Protein AF-A0A3D1ZXP9-F1 (afdb_monomer_lite)

Radius of gyration: 15.23 Å; chains: 1; bounding box: 40×34×36 Å

Foldseek 3Di:
DVVPAQEEAEEQAPAPQPCQCVDQDDDPNHRSNVVRVVVLVVQVPDPRYHYQYNKDFPDADPQRWTKIKGQDCLVVPPVRPDDDRIDIDTDHDNDD

Sequence (96 aa):
GRAGKRVILADEQNEFGGTLLASKQTINGQPASEWAEVVAAELAAMDNVLCLNRTTVFGYYDQNFLGALERRTDHDGMTAKSGTRQRIHRIRAHQV

Structure (mmCIF, N/CA/C/O backbone):
data_AF-A0A3D1ZXP9-F1
#
_entry.id   AF-A0A3D1ZXP9-F1
#
loop_
_atom_site.group_PDB
_atom_site.id
_atom_site.type_symbol
_atom_site.label_atom_id
_atom_site.label_alt_id
_atom_site.label_comp_id
_atom_site.label_asym_id
_atom_site.label_entity_id
_atom_site.label_seq_id
_atom_site.pdbx_PDB_ins_code
_atom_site.Cartn_x
_atom_site.Cartn_y
_atom_site.Cartn_z
_atom_site.occupancy
_atom_site.B_iso_or_equiv
_atom_site.auth_seq_id
_atom_site.auth_comp_id
_atom_site.auth_asym_id
_atom_site.auth_atom_id
_atom_site.pdbx_PDB_model_num
ATOM 1 N N . GLY A 1 1 ? -14.012 -1.710 -2.645 1.00 74.88 1 GLY A N 1
ATOM 2 C CA . GLY A 1 1 ? -14.475 -1.566 -1.249 1.00 74.88 1 GLY A CA 1
ATOM 3 C C . GLY A 1 1 ? -15.990 -1.625 -1.169 1.00 74.88 1 GLY A C 1
ATOM 4 O O . GLY A 1 1 ? -16.636 -1.599 -2.211 1.00 74.88 1 GLY A O 1
ATOM 5 N N . ARG A 1 2 ? -16.574 -1.657 0.036 1.00 91.06 2 ARG A N 1
ATOM 6 C CA . ARG A 1 2 ? -18.017 -1.912 0.280 1.00 91.06 2 ARG A CA 1
ATOM 7 C C . ARG A 1 2 ? -19.004 -1.094 -0.578 1.00 91.06 2 ARG A C 1
ATOM 9 O O . ARG A 1 2 ? -20.065 -1.593 -0.920 1.00 91.06 2 ARG A O 1
ATOM 16 N N . ALA A 1 3 ? -18.636 0.115 -1.009 1.00 94.00 3 ALA A N 1
ATOM 17 C CA . ALA A 1 3 ? -19.413 0.941 -1.945 1.00 94.00 3 ALA A CA 1
ATOM 18 C C . ALA A 1 3 ? -19.341 0.498 -3.433 1.00 94.00 3 ALA A C 1
ATOM 20 O O . ALA A 1 3 ? -19.665 1.274 -4.331 1.00 94.00 3 ALA A O 1
ATOM 21 N N . GLY A 1 4 ? -18.830 -0.700 -3.732 1.00 93.69 4 GLY A N 1
ATOM 22 C CA . GLY A 1 4 ? -18.712 -1.256 -5.088 1.00 93.69 4 GLY A CA 1
ATOM 23 C C . GLY A 1 4 ? -17.586 -0.674 -5.954 1.00 93.69 4 GLY A C 1
ATOM 24 O O . GLY A 1 4 ? -17.330 -1.172 -7.047 1.00 93.69 4 GLY A O 1
ATOM 25 N N . LYS A 1 5 ? -16.867 0.354 -5.489 1.00 96.31 5 LYS A N 1
ATOM 26 C CA . LYS A 1 5 ? -15.760 0.972 -6.239 1.00 96.31 5 LYS A CA 1
ATOM 27 C C . LYS A 1 5 ? -14.516 0.081 -6.258 1.00 96.31 5 LYS A C 1
ATOM 29 O O . LYS A 1 5 ? -14.214 -0.581 -5.262 1.00 96.31 5 LYS A O 1
ATOM 34 N N . ARG A 1 6 ? -13.762 0.144 -7.361 1.00 97.75 6 ARG A N 1
ATOM 35 C CA . ARG A 1 6 ? -12.405 -0.410 -7.454 1.00 97.75 6 ARG A CA 1
ATOM 36 C C . ARG A 1 6 ? -11.450 0.466 -6.645 1.00 97.75 6 ARG A C 1
ATOM 38 O O . ARG A 1 6 ? -11.349 1.658 -6.924 1.00 97.75 6 ARG A O 1
ATOM 45 N N . VAL A 1 7 ? -10.787 -0.118 -5.655 1.00 98.06 7 VAL A N 1
ATOM 46 C CA . VAL A 1 7 ? -9.939 0.585 -4.682 1.00 98.06 7 VAL A CA 1
ATOM 47 C C . VAL A 1 7 ? -8.536 -0.010 -4.707 1.00 98.06 7 VAL A C 1
ATOM 49 O O . VAL A 1 7 ? -8.382 -1.220 -4.846 1.00 98.06 7 VAL A O 1
ATOM 52 N N . ILE A 1 8 ? -7.524 0.841 -4.562 1.00 98.00 8 ILE A N 1
ATOM 53 C CA . ILE A 1 8 ? -6.154 0.427 -4.254 1.00 98.00 8 ILE A CA 1
ATOM 54 C C . ILE A 1 8 ? -5.838 0.989 -2.871 1.00 98.00 8 ILE A C 1
ATOM 56 O O . ILE A 1 8 ? -5.980 2.192 -2.666 1.00 98.00 8 ILE A O 1
ATOM 60 N N . LEU A 1 9 ? -5.436 0.128 -1.942 1.00 97.56 9 LEU A N 1
ATOM 61 C CA . LEU A 1 9 ? -4.894 0.525 -0.646 1.00 97.56 9 LEU A CA 1
ATOM 62 C C . LEU A 1 9 ? -3.384 0.304 -0.695 1.00 97.56 9 LEU A C 1
ATOM 64 O O . LEU A 1 9 ? -2.950 -0.832 -0.868 1.00 97.56 9 LEU A O 1
ATOM 68 N N . ALA A 1 10 ? -2.600 1.372 -0.574 1.00 97.88 10 ALA A N 1
ATOM 69 C CA . ALA A 1 10 ? -1.143 1.306 -0.591 1.00 97.88 10 ALA A CA 1
ATOM 70 C C . ALA A 1 10 ? -0.573 1.795 0.742 1.00 97.88 10 ALA A C 1
ATOM 72 O O . ALA A 1 10 ? -0.987 2.842 1.235 1.00 97.88 10 ALA A O 1
ATOM 73 N N . ASP A 1 11 ? 0.375 1.042 1.294 1.00 97.69 11 ASP A N 1
ATOM 74 C CA . ASP A 1 11 ? 1.071 1.361 2.541 1.00 97.69 11 ASP A CA 1
ATOM 75 C C . ASP A 1 11 ? 2.561 1.025 2.397 1.00 97.69 11 ASP A C 1
ATOM 77 O O . ASP A 1 11 ? 2.921 0.007 1.799 1.00 97.69 11 ASP A O 1
ATOM 81 N N . GLU A 1 12 ? 3.440 1.881 2.918 1.00 97.31 12 GLU A N 1
ATOM 82 C CA . GLU A 1 12 ? 4.888 1.692 2.822 1.00 97.31 12 GLU A CA 1
ATOM 83 C C . GLU A 1 12 ? 5.445 0.623 3.774 1.00 97.31 12 GLU A C 1
ATOM 85 O O . GLU A 1 12 ? 6.523 0.079 3.508 1.00 97.31 12 GLU A O 1
ATOM 90 N N . GLN A 1 13 ? 4.726 0.300 4.851 1.00 96.75 13 GLN A N 1
ATOM 91 C CA . GLN A 1 13 ? 5.133 -0.660 5.873 1.00 96.75 13 GLN A CA 1
ATOM 92 C C . GLN A 1 13 ? 4.956 -2.115 5.408 1.00 96.75 13 GLN A C 1
ATOM 94 O O . GLN A 1 13 ? 4.366 -2.413 4.369 1.00 96.75 13 GLN A O 1
ATOM 99 N N . ASN A 1 14 ? 5.517 -3.061 6.168 1.00 95.38 14 ASN A N 1
ATOM 100 C CA . ASN A 1 14 ? 5.380 -4.500 5.913 1.00 95.38 14 ASN A CA 1
ATOM 101 C C . ASN A 1 14 ? 3.947 -5.012 6.094 1.00 95.38 14 ASN A C 1
ATOM 103 O O . ASN A 1 14 ? 3.584 -6.005 5.465 1.00 95.38 14 ASN A O 1
ATOM 107 N N . GLU A 1 15 ? 3.156 -4.347 6.925 1.00 95.56 15 GLU A N 1
ATOM 108 C CA . GLU A 1 15 ? 1.776 -4.693 7.245 1.00 95.56 15 GLU A CA 1
ATOM 109 C C . GLU A 1 15 ? 0.930 -3.422 7.380 1.00 95.56 15 GLU A C 1
ATOM 111 O O . GLU A 1 15 ? 1.462 -2.332 7.582 1.00 95.56 15 GLU A O 1
ATOM 116 N N . PHE A 1 16 ? -0.387 -3.551 7.223 1.00 97.44 16 PHE A N 1
ATOM 117 C CA . PHE A 1 16 ? -1.302 -2.418 7.338 1.00 97.44 16 PHE A CA 1
ATOM 118 C C . PHE A 1 16 ? -1.583 -2.091 8.804 1.00 97.44 16 PHE A C 1
ATOM 120 O O . PHE A 1 16 ? -1.705 -2.984 9.636 1.00 97.44 16 PHE A O 1
ATOM 127 N N . GLY A 1 17 ? -1.771 -0.807 9.100 1.00 95.56 17 GLY A N 1
ATOM 128 C CA . GLY A 1 17 ? -2.184 -0.345 10.429 1.00 95.56 17 GLY A CA 1
ATOM 129 C C . GLY A 1 17 ? -1.435 0.894 10.905 1.00 95.56 17 GLY A C 1
ATOM 130 O O . GLY A 1 17 ? -1.929 1.603 11.783 1.00 95.56 17 GLY A O 1
ATOM 131 N N . GLY A 1 18 ? -0.278 1.201 10.313 1.00 95.94 18 GLY A N 1
ATOM 132 C CA . GLY A 1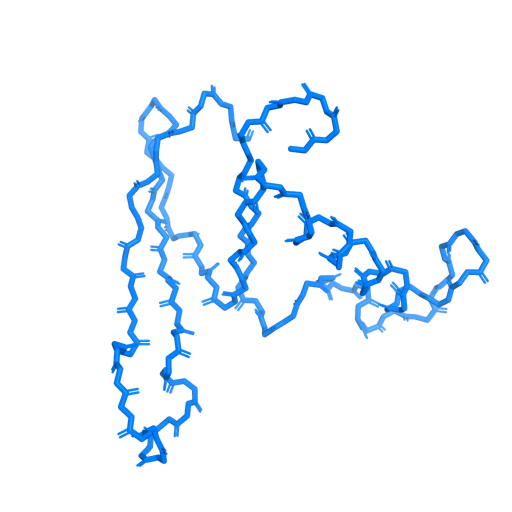 18 ? 0.488 2.402 10.628 1.00 95.94 18 GLY A CA 1
ATOM 133 C C . GLY A 1 18 ? 0.774 2.518 12.127 1.00 95.94 18 GLY A C 1
ATOM 134 O O . GLY A 1 18 ? 1.302 1.605 12.759 1.00 95.94 18 GLY A O 1
ATOM 135 N N . THR A 1 19 ? 0.393 3.641 12.736 1.00 95.69 19 THR A N 1
ATOM 136 C CA . THR A 1 19 ? 0.632 3.885 14.168 1.00 95.69 19 THR A CA 1
ATOM 137 C C . THR A 1 19 ? -0.182 2.981 15.098 1.00 95.69 19 THR A C 1
ATOM 139 O O . THR A 1 19 ? 0.204 2.816 16.256 1.00 95.69 19 THR A O 1
ATOM 142 N N . LEU A 1 20 ? -1.265 2.354 14.619 1.00 95.50 20 LEU A N 1
ATOM 143 C CA . LEU A 1 20 ? -2.076 1.433 15.424 1.00 95.50 20 LEU A CA 1
ATOM 144 C C . LEU A 1 20 ? -1.286 0.193 15.851 1.00 95.50 20 LEU A C 1
ATOM 146 O O . LEU A 1 20 ? -1.536 -0.332 16.933 1.00 95.50 20 LEU A O 1
ATOM 150 N N . LEU A 1 21 ? -0.291 -0.216 15.060 1.00 94.75 21 LEU A N 1
ATOM 151 C CA . LEU A 1 21 ? 0.583 -1.356 15.357 1.00 94.75 21 LEU A CA 1
ATOM 152 C C . LEU A 1 21 ? 1.443 -1.134 16.611 1.00 94.75 21 LEU A C 1
ATOM 154 O O . LEU A 1 21 ? 1.833 -2.088 17.276 1.00 94.75 21 LEU A O 1
ATOM 158 N N . ALA A 1 22 ? 1.714 0.126 16.960 1.00 95.25 22 ALA A N 1
ATOM 159 C CA . ALA A 1 22 ? 2.443 0.509 18.169 1.00 95.25 22 ALA A CA 1
ATOM 160 C C . ALA A 1 22 ? 1.520 1.036 19.286 1.00 95.25 22 ALA A C 1
ATOM 162 O O . ALA A 1 22 ? 1.995 1.437 20.352 1.00 95.25 22 ALA A O 1
ATOM 163 N N . SER A 1 23 ? 0.206 1.072 19.053 1.00 94.94 23 SER A N 1
ATOM 164 C CA . SER A 1 23 ? -0.764 1.625 19.994 1.00 94.94 23 SER A CA 1
ATOM 165 C C . SER A 1 23 ? -1.251 0.574 20.991 1.00 94.94 23 SER A C 1
ATOM 167 O O . SER A 1 23 ? -1.448 -0.590 20.659 1.00 94.94 23 SER A O 1
ATOM 169 N N . LYS A 1 24 ? -1.507 1.008 22.230 1.00 95.00 24 LYS A N 1
ATOM 170 C CA . LYS A 1 24 ? -2.178 0.203 23.271 1.00 95.00 24 LYS A CA 1
ATOM 171 C C . LYS A 1 24 ? -3.676 0.495 23.372 1.00 95.00 24 LYS A C 1
ATOM 173 O O . LYS A 1 24 ? -4.332 0.050 24.310 1.00 95.00 24 LYS A O 1
ATOM 178 N N . GLN A 1 25 ? -4.200 1.316 22.468 1.00 96.62 25 GLN A N 1
ATOM 179 C CA . GLN A 1 25 ? -5.611 1.670 22.458 1.00 96.62 25 GLN A CA 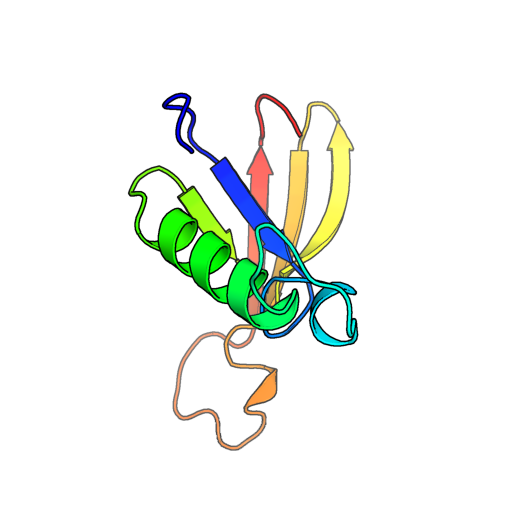1
ATOM 180 C C . GLN A 1 25 ? -6.467 0.481 22.028 1.00 96.62 25 GLN A C 1
ATOM 182 O O . GLN A 1 25 ? -5.990 -0.472 21.409 1.00 96.62 25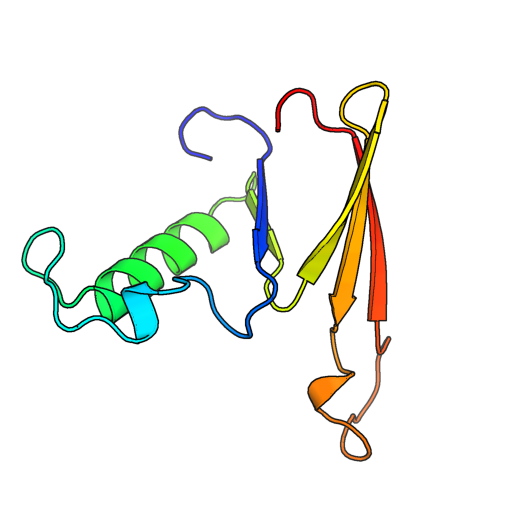 GLN A O 1
ATOM 187 N N . THR A 1 26 ? -7.753 0.575 22.340 1.00 97.00 26 THR A N 1
ATOM 188 C CA . THR A 1 26 ? -8.760 -0.363 21.868 1.00 97.00 26 THR A CA 1
ATOM 189 C C . THR A 1 26 ? -9.687 0.313 20.865 1.00 97.00 26 THR A C 1
ATOM 191 O O . THR A 1 26 ? -10.022 1.491 20.998 1.00 97.00 26 THR A O 1
ATOM 194 N N . ILE A 1 27 ? -10.100 -0.437 19.847 1.00 97.06 27 ILE A N 1
ATOM 195 C CA . ILE A 1 27 ? -11.064 -0.029 18.825 1.00 97.06 27 ILE A CA 1
ATOM 196 C C . ILE A 1 27 ? -12.156 -1.095 18.807 1.00 97.06 27 ILE A C 1
ATOM 198 O O . ILE A 1 27 ? -11.866 -2.280 18.678 1.00 97.06 27 ILE A O 1
ATOM 202 N N . ASN A 1 28 ? -13.415 -0.691 18.994 1.00 94.38 28 ASN A N 1
ATOM 203 C CA . ASN A 1 28 ? -14.562 -1.608 19.082 1.00 94.38 28 ASN A CA 1
ATOM 204 C C . ASN A 1 28 ? -14.375 -2.757 20.098 1.00 94.38 28 ASN A C 1
ATOM 206 O O . ASN A 1 28 ? -14.841 -3.871 19.881 1.00 94.38 28 ASN A O 1
ATOM 210 N N . GLY A 1 29 ? -13.681 -2.490 21.210 1.00 95.00 29 GLY A N 1
ATOM 211 C CA . GLY A 1 29 ? -13.410 -3.485 22.253 1.00 95.00 29 GLY A CA 1
ATOM 212 C C . GLY A 1 29 ? -12.250 -4.445 21.958 1.00 95.00 29 GLY A C 1
ATOM 213 O O . GLY A 1 29 ? -11.957 -5.286 22.801 1.00 95.00 29 GLY A O 1
ATOM 214 N N . GLN A 1 30 ? -11.569 -4.304 20.819 1.00 95.81 30 GLN A N 1
ATOM 215 C CA . GLN A 1 30 ? -10.398 -5.099 20.434 1.00 95.81 30 GLN A CA 1
ATOM 216 C C . GLN A 1 30 ? -9.111 -4.265 20.531 1.00 95.81 30 GLN A C 1
ATOM 218 O O . GLN A 1 30 ? -9.176 -3.045 20.351 1.00 95.81 30 GLN A O 1
ATOM 223 N N . PRO A 1 31 ? -7.936 -4.867 20.794 1.00 97.19 31 PRO A N 1
ATOM 224 C CA . PRO A 1 31 ? -6.645 -4.201 20.624 1.00 97.19 31 PRO A CA 1
ATOM 225 C C . PRO A 1 31 ? -6.508 -3.582 19.226 1.00 97.19 31 PRO A C 1
ATOM 227 O O . PRO A 1 31 ? -6.895 -4.192 18.232 1.00 97.19 31 PRO A O 1
ATOM 230 N N . ALA A 1 32 ? -5.945 -2.375 19.134 1.00 96.88 32 ALA A N 1
ATOM 231 C CA . ALA A 1 32 ? -5.862 -1.635 17.872 1.00 96.88 32 ALA A CA 1
ATOM 232 C C . ALA A 1 32 ? -5.123 -2.390 16.748 1.00 96.88 32 ALA A C 1
ATOM 234 O O . ALA A 1 32 ? -5.530 -2.299 15.591 1.00 96.88 32 ALA A O 1
ATOM 235 N N . SER A 1 33 ? -4.072 -3.146 17.082 1.00 95.56 33 SER A N 1
ATOM 236 C CA . SER A 1 33 ? -3.329 -3.974 16.124 1.00 95.56 33 SER A CA 1
ATOM 237 C C . SER A 1 33 ? -4.169 -5.136 15.582 1.00 95.56 33 SER A C 1
ATOM 239 O O . SER A 1 33 ? -4.201 -5.349 14.375 1.00 95.56 33 SER A O 1
ATOM 241 N N . GLU A 1 34 ? -4.903 -5.835 16.452 1.00 96.19 34 GLU A N 1
ATOM 242 C CA . GLU A 1 34 ? -5.802 -6.934 16.068 1.00 96.19 34 GLU A CA 1
ATOM 243 C C . GLU A 1 34 ? -6.959 -6.418 15.206 1.00 96.19 34 GLU A C 1
ATOM 245 O O . GLU A 1 34 ? -7.292 -6.998 14.175 1.00 96.19 34 GLU A O 1
ATOM 250 N N . TRP A 1 35 ? -7.533 -5.271 15.575 1.00 97.31 35 TRP A N 1
ATOM 251 C CA . TRP A 1 35 ? -8.565 -4.628 14.768 1.00 97.31 35 TRP A CA 1
ATOM 252 C C . TRP A 1 35 ? -8.055 -4.277 13.359 1.00 97.31 35 TRP A C 1
ATOM 254 O O . TRP A 1 35 ? -8.754 -4.517 12.371 1.00 97.31 35 TRP A O 1
ATOM 264 N N . ALA A 1 36 ? -6.835 -3.737 13.246 1.00 96.62 36 ALA A N 1
ATOM 265 C CA . ALA A 1 36 ? -6.233 -3.397 11.958 1.00 96.62 36 ALA A CA 1
ATOM 266 C C . ALA A 1 36 ? -5.996 -4.642 11.089 1.00 96.62 36 ALA A C 1
ATOM 268 O O . ALA A 1 36 ? -6.301 -4.613 9.896 1.00 96.62 36 ALA A O 1
ATOM 269 N N . GLU A 1 37 ? -5.524 -5.738 11.688 1.00 95.69 37 GLU A N 1
ATOM 270 C CA . GLU A 1 37 ? -5.351 -7.027 11.012 1.00 95.69 37 GLU A CA 1
ATOM 271 C C . GLU A 1 37 ? -6.684 -7.553 10.457 1.00 95.69 37 GLU A C 1
ATOM 273 O O . GLU A 1 37 ? -6.772 -7.887 9.273 1.00 95.69 37 GLU A O 1
ATOM 278 N N . VAL A 1 38 ? -7.747 -7.545 11.271 1.00 97.00 38 VAL A N 1
ATOM 279 C CA . VAL A 1 38 ? -9.090 -7.990 10.862 1.00 97.00 38 VAL A CA 1
ATOM 280 C C . VAL A 1 38 ? -9.614 -7.170 9.682 1.00 97.00 38 VAL A C 1
ATOM 282 O O . VAL A 1 38 ? -10.105 -7.731 8.700 1.00 97.00 38 VAL A O 1
ATOM 285 N N . VAL A 1 39 ? -9.495 -5.842 9.741 1.00 96.62 39 VAL A N 1
ATOM 286 C CA . VAL A 1 39 ? -9.963 -4.959 8.661 1.00 96.62 39 VAL A CA 1
ATOM 287 C C . VAL A 1 39 ? -9.121 -5.127 7.396 1.00 96.62 39 VAL A C 1
ATOM 289 O O . VAL A 1 39 ? -9.671 -5.160 6.294 1.00 96.62 39 VAL A O 1
ATOM 292 N N . ALA A 1 40 ? -7.800 -5.260 7.524 1.00 96.69 40 ALA A N 1
ATOM 293 C CA . ALA A 1 40 ? -6.919 -5.500 6.387 1.00 96.69 40 ALA A CA 1
ATOM 294 C C . ALA A 1 40 ? -7.239 -6.835 5.696 1.00 96.69 40 ALA A C 1
ATOM 296 O O . ALA A 1 40 ? -7.290 -6.884 4.465 1.00 96.69 40 ALA A O 1
ATOM 297 N N . ALA A 1 41 ? -7.516 -7.887 6.473 1.00 96.88 41 ALA A N 1
ATOM 298 C CA . ALA A 1 41 ? -7.943 -9.184 5.960 1.00 96.88 41 ALA A CA 1
ATOM 299 C C . ALA A 1 41 ? -9.301 -9.101 5.244 1.00 96.88 41 ALA A C 1
ATOM 301 O O . ALA A 1 41 ? -9.448 -9.639 4.146 1.00 96.88 41 ALA A O 1
ATOM 302 N N . GLU A 1 42 ? -10.274 -8.377 5.810 1.00 96.88 42 GLU A N 1
ATOM 303 C CA . GLU A 1 42 ? -11.568 -8.144 5.158 1.00 96.88 42 GLU A CA 1
ATOM 304 C C . GLU A 1 42 ? -11.395 -7.432 3.810 1.00 96.88 42 GLU A C 1
ATOM 306 O O . GLU A 1 42 ? -11.972 -7.850 2.807 1.00 96.88 42 GLU A O 1
ATOM 311 N N . LEU A 1 43 ? -10.584 -6.371 3.764 1.00 97.25 43 LEU A N 1
ATOM 312 C CA . LEU A 1 43 ? -10.315 -5.634 2.531 1.00 97.25 43 LEU A CA 1
ATOM 313 C C . LEU A 1 43 ? -9.598 -6.501 1.494 1.00 97.25 43 LEU A C 1
ATOM 315 O O . LEU A 1 43 ? -9.986 -6.476 0.330 1.00 97.25 43 LEU A O 1
ATOM 319 N N . ALA A 1 44 ? -8.599 -7.287 1.901 1.00 96.12 44 ALA A N 1
ATOM 320 C CA . ALA A 1 44 ? -7.866 -8.182 1.006 1.00 96.12 44 ALA A CA 1
ATOM 321 C C . ALA A 1 44 ? -8.742 -9.306 0.423 1.00 96.12 44 ALA A C 1
ATOM 323 O O . ALA A 1 44 ? -8.437 -9.815 -0.654 1.00 96.12 44 ALA A O 1
ATOM 324 N N . ALA A 1 45 ? -9.832 -9.674 1.102 1.00 97.25 45 ALA A N 1
ATOM 325 C CA . ALA A 1 45 ? -10.802 -10.651 0.614 1.00 97.25 45 ALA A CA 1
ATOM 326 C C . ALA A 1 45 ? -11.802 -10.076 -0.412 1.00 97.25 45 ALA A C 1
ATOM 328 O O . ALA A 1 45 ? -12.575 -10.833 -0.995 1.00 97.25 45 ALA A O 1
ATOM 329 N N . MET A 1 46 ? -11.828 -8.756 -0.640 1.00 97.94 46 MET A N 1
ATOM 330 C CA . MET A 1 46 ? -12.725 -8.143 -1.623 1.00 97.94 46 MET A CA 1
ATOM 331 C C . MET A 1 46 ? -12.097 -8.137 -3.024 1.00 97.94 46 MET A C 1
ATOM 333 O O . MET A 1 46 ? -11.090 -7.470 -3.248 1.00 97.94 46 MET A O 1
ATOM 337 N N . ASP A 1 47 ? -12.772 -8.726 -4.016 1.00 97.19 47 ASP A N 1
ATOM 338 C CA . ASP A 1 47 ? -12.302 -8.773 -5.419 1.00 97.19 47 ASP A CA 1
ATOM 339 C C . ASP A 1 47 ? -12.047 -7.390 -6.054 1.00 97.19 47 ASP A C 1
ATOM 341 O O . ASP A 1 47 ? -11.330 -7.252 -7.046 1.00 97.19 47 ASP A O 1
ATOM 345 N N . ASN A 1 48 ? -12.667 -6.340 -5.508 1.00 97.44 48 ASN A N 1
ATOM 346 C CA . ASN A 1 48 ? -12.543 -4.966 -5.989 1.00 97.44 48 ASN A CA 1
ATOM 347 C C . ASN A 1 48 ? -11.562 -4.109 -5.170 1.00 97.44 48 ASN A C 1
ATOM 349 O O . ASN A 1 48 ? -11.572 -2.880 -5.314 1.00 97.44 48 ASN A O 1
ATOM 353 N N . VAL A 1 49 ? -10.748 -4.715 -4.305 1.00 98.25 49 VAL A N 1
ATOM 354 C CA . VAL A 1 49 ? -9.711 -4.034 -3.527 1.00 98.25 49 VAL A CA 1
ATOM 355 C C . VAL A 1 49 ? -8.361 -4.679 -3.815 1.00 98.25 49 VAL A C 1
ATOM 357 O O . VAL A 1 49 ? -8.174 -5.876 -3.650 1.00 98.25 49 VAL A O 1
ATOM 360 N N . LEU A 1 50 ? -7.399 -3.864 -4.237 1.00 97.75 50 LEU A N 1
ATOM 361 C CA . LEU A 1 50 ? -6.006 -4.273 -4.346 1.00 97.75 50 LEU A CA 1
ATOM 362 C C . LEU A 1 50 ? -5.236 -3.729 -3.141 1.00 97.75 50 LEU A C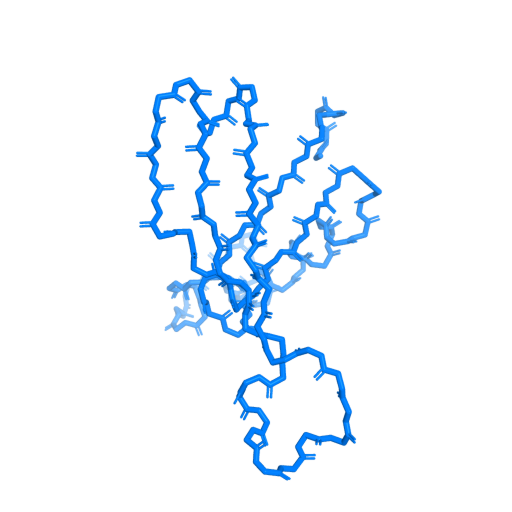 1
ATOM 364 O O . LEU A 1 50 ? -5.030 -2.519 -3.039 1.00 97.75 50 LEU A O 1
ATOM 368 N N . CYS A 1 51 ? -4.810 -4.618 -2.249 1.00 97.81 51 CYS A N 1
ATOM 369 C CA . CYS A 1 51 ? -3.976 -4.280 -1.099 1.00 97.81 51 CYS A CA 1
ATOM 370 C C . CYS A 1 51 ? -2.491 -4.401 -1.472 1.00 97.81 51 CYS A C 1
ATOM 372 O O . CYS A 1 51 ? -2.017 -5.484 -1.808 1.00 97.81 51 CYS A O 1
ATOM 374 N N . LEU A 1 52 ? -1.764 -3.286 -1.412 1.00 97.62 52 LEU A N 1
ATOM 375 C CA . LEU A 1 52 ? -0.338 -3.168 -1.706 1.00 97.62 52 LEU A CA 1
ATOM 376 C C . LEU A 1 52 ? 0.414 -2.726 -0.442 1.00 97.62 52 LEU A C 1
ATOM 378 O O . LEU A 1 52 ? 0.622 -1.534 -0.219 1.00 97.62 52 LEU A O 1
ATOM 382 N N . ASN A 1 53 ? 0.830 -3.680 0.391 1.00 96.12 53 ASN A N 1
ATOM 383 C CA . ASN A 1 53 ? 1.810 -3.407 1.445 1.00 96.12 53 ASN A CA 1
ATOM 384 C C . ASN A 1 53 ? 3.213 -3.235 0.831 1.00 96.12 53 ASN A C 1
ATOM 386 O O . ASN A 1 53 ? 3.434 -3.503 -0.356 1.00 96.12 53 ASN A O 1
ATOM 390 N N . ARG A 1 54 ? 4.175 -2.747 1.620 1.00 97.62 54 ARG A N 1
ATOM 391 C CA . ARG A 1 54 ? 5.557 -2.458 1.189 1.00 97.62 54 ARG A CA 1
ATOM 392 C C . ARG A 1 54 ? 5.627 -1.584 -0.068 1.00 97.62 54 ARG A C 1
ATOM 394 O O . ARG A 1 54 ? 6.553 -1.715 -0.877 1.00 97.62 54 ARG A O 1
ATOM 401 N N . THR A 1 55 ? 4.645 -0.709 -0.248 1.00 98.44 55 THR A N 1
ATOM 402 C CA . THR A 1 55 ? 4.446 0.096 -1.447 1.00 98.44 55 THR A CA 1
ATOM 403 C C . THR A 1 55 ? 4.420 1.572 -1.097 1.00 98.44 55 THR A C 1
ATOM 405 O O . THR A 1 55 ? 3.445 2.091 -0.568 1.00 98.44 55 THR A O 1
ATOM 408 N N . THR A 1 56 ? 5.495 2.275 -1.444 1.00 98.44 56 THR A N 1
ATOM 409 C CA . THR A 1 56 ? 5.568 3.726 -1.251 1.00 98.44 56 THR A CA 1
ATOM 410 C C . THR A 1 56 ? 4.976 4.423 -2.472 1.00 98.44 56 THR A C 1
ATOM 412 O O . THR A 1 56 ? 5.514 4.302 -3.578 1.00 98.44 56 THR A O 1
ATOM 415 N N . VAL A 1 57 ? 3.891 5.175 -2.285 1.00 98.25 57 VAL A N 1
ATOM 416 C CA . VAL A 1 57 ? 3.406 6.139 -3.284 1.00 98.25 57 VAL A CA 1
ATOM 417 C C . VAL A 1 57 ? 4.339 7.346 -3.243 1.00 98.25 57 VAL A C 1
ATOM 419 O O . VAL A 1 57 ? 4.318 8.120 -2.294 1.00 98.25 57 VAL A O 1
ATOM 422 N N . PHE A 1 58 ? 5.211 7.471 -4.241 1.00 98.25 58 PHE A N 1
ATOM 423 C CA . PHE A 1 58 ? 6.307 8.447 -4.224 1.00 98.25 58 PHE A CA 1
ATOM 424 C C . PHE A 1 58 ? 6.002 9.724 -5.012 1.00 98.25 58 PHE A C 1
ATOM 426 O O . PHE A 1 58 ? 6.756 10.690 -4.923 1.00 98.25 58 PHE A O 1
ATOM 433 N N . GLY A 1 59 ? 4.941 9.734 -5.820 1.00 98.06 59 GLY A N 1
ATOM 434 C CA . GLY A 1 59 ? 4.610 10.874 -6.667 1.00 98.06 59 GLY A CA 1
ATOM 435 C C . GLY A 1 59 ? 3.115 11.002 -6.897 1.00 98.06 59 GLY A C 1
ATOM 436 O O . GLY A 1 59 ? 2.448 10.016 -7.213 1.00 98.06 59 GLY A O 1
ATOM 437 N N . TYR A 1 60 ? 2.622 12.231 -6.773 1.00 98.38 60 TYR A N 1
ATOM 438 C CA . TYR A 1 60 ? 1.275 12.646 -7.139 1.00 98.38 60 TYR A CA 1
ATOM 439 C C . TYR A 1 60 ? 1.389 13.710 -8.228 1.00 98.38 60 TYR A C 1
ATOM 441 O O . TYR A 1 60 ? 2.051 14.729 -8.039 1.00 98.38 60 TYR A O 1
ATOM 449 N N . TYR A 1 61 ? 0.755 13.461 -9.364 1.00 98.06 61 TYR A N 1
ATOM 450 C CA . TYR A 1 61 ? 0.827 14.291 -10.558 1.00 98.06 61 TYR A CA 1
ATOM 451 C C . TYR A 1 61 ? -0.577 14.697 -11.015 1.00 98.06 61 TYR A C 1
ATOM 453 O O . TYR A 1 61 ? -1.592 14.320 -10.419 1.00 98.06 61 TYR A O 1
ATOM 461 N N . ASP A 1 62 ? -0.636 15.449 -12.111 1.00 97.69 62 ASP A N 1
ATOM 462 C CA . ASP A 1 62 ? -1.882 15.960 -12.665 1.00 97.69 62 ASP A CA 1
ATOM 463 C C . ASP A 1 62 ? -2.916 14.859 -12.930 1.00 97.69 62 ASP A C 1
ATOM 465 O O . ASP A 1 62 ? -2.609 13.744 -13.369 1.00 97.69 62 ASP A O 1
ATOM 469 N N . GLN A 1 63 ? -4.185 15.219 -12.714 1.00 96.81 63 GLN A N 1
ATOM 470 C CA . GLN A 1 63 ? -5.343 14.371 -13.008 1.00 96.81 63 GLN A CA 1
ATOM 471 C C . GLN A 1 63 ? -5.297 13.018 -12.275 1.00 96.81 63 GLN A C 1
ATOM 473 O O . GLN A 1 63 ? -5.568 11.970 -12.874 1.00 96.81 63 GLN A O 1
ATOM 478 N N . ASN A 1 64 ? -4.942 13.052 -10.985 1.00 97.62 64 ASN A N 1
ATOM 479 C CA . ASN A 1 64 ? -4.892 11.889 -10.095 1.00 97.62 64 ASN A CA 1
ATOM 480 C C . ASN A 1 64 ? -4.037 10.756 -10.676 1.00 97.62 64 ASN A C 1
ATOM 482 O O . ASN A 1 64 ? -4.412 9.578 -10.641 1.00 97.62 64 ASN A O 1
ATOM 486 N N . PHE A 1 65 ? -2.908 11.128 -11.274 1.00 98.38 65 PHE A N 1
ATOM 487 C CA . PHE A 1 65 ? -1.899 10.183 -11.709 1.00 98.38 65 PHE A CA 1
ATOM 488 C C . PHE A 1 65 ? -0.865 10.014 -10.599 1.00 98.38 65 PHE A C 1
ATOM 490 O O . PHE A 1 65 ? -0.298 10.995 -10.131 1.00 98.38 65 PHE A O 1
ATOM 497 N N . LEU A 1 66 ? -0.617 8.780 -10.171 1.00 98.56 66 LEU A N 1
ATOM 498 C CA . LEU A 1 66 ? 0.285 8.467 -9.070 1.00 98.56 66 LEU A CA 1
ATOM 499 C C . LEU A 1 66 ? 1.348 7.464 -9.509 1.00 98.56 66 LEU A C 1
ATOM 501 O O . LEU A 1 66 ? 1.066 6.498 -10.228 1.00 98.56 66 LEU A O 1
ATOM 505 N N . GLY A 1 67 ? 2.570 7.691 -9.040 1.00 98.50 67 GLY A N 1
ATOM 506 C CA . GLY A 1 67 ? 3.660 6.726 -9.095 1.00 98.50 67 GLY A CA 1
ATOM 507 C C . GLY A 1 67 ? 3.798 6.022 -7.751 1.00 98.50 67 GLY A C 1
ATOM 508 O O . GLY A 1 67 ? 3.873 6.685 -6.716 1.00 98.50 67 GLY A O 1
ATOM 509 N N . ALA A 1 68 ? 3.852 4.691 -7.757 1.00 98.62 68 ALA A N 1
ATOM 510 C CA . ALA A 1 68 ? 4.117 3.914 -6.549 1.00 98.62 68 ALA A CA 1
ATOM 511 C C . ALA A 1 68 ? 5.162 2.824 -6.797 1.00 98.62 68 ALA A C 1
ATOM 513 O O . ALA A 1 68 ? 5.225 2.251 -7.884 1.00 98.62 68 ALA A O 1
ATOM 514 N N . LEU A 1 69 ? 5.993 2.547 -5.796 1.00 98.56 69 LEU A N 1
ATOM 515 C CA . LEU A 1 69 ? 7.040 1.531 -5.844 1.00 98.56 69 LEU A CA 1
ATOM 516 C C . LEU A 1 69 ? 6.731 0.435 -4.825 1.00 98.56 69 LEU A C 1
ATOM 518 O O . LEU A 1 69 ? 6.879 0.649 -3.625 1.00 98.56 69 LEU A O 1
ATOM 522 N N . GLU A 1 70 ? 6.334 -0.734 -5.315 1.00 98.06 70 GLU A N 1
ATOM 523 C CA . GLU A 1 70 ? 6.118 -1.943 -4.517 1.00 98.06 70 GLU A CA 1
ATOM 524 C C . GLU A 1 70 ? 7.437 -2.706 -4.372 1.00 98.06 70 GLU A C 1
ATOM 526 O O . GLU A 1 70 ? 8.062 -3.085 -5.369 1.00 98.06 70 GLU A O 1
ATOM 531 N N . ARG A 1 71 ? 7.856 -2.963 -3.131 1.00 96.88 71 ARG A N 1
ATOM 532 C CA . ARG A 1 71 ? 9.047 -3.753 -2.794 1.00 96.88 71 ARG A CA 1
ATOM 533 C C . ARG A 1 71 ? 8.634 -5.194 -2.499 1.00 96.88 71 ARG A C 1
ATOM 535 O O . ARG A 1 71 ? 8.239 -5.518 -1.383 1.00 96.88 71 ARG A O 1
ATOM 542 N N . ARG A 1 72 ? 8.745 -6.063 -3.506 1.00 94.12 72 ARG A N 1
ATOM 543 C CA . ARG A 1 72 ? 8.219 -7.438 -3.475 1.00 94.12 72 ARG A CA 1
ATOM 544 C C . ARG A 1 72 ? 9.164 -8.397 -2.763 1.00 94.12 72 ARG A C 1
ATOM 546 O O . ARG A 1 72 ? 8.826 -8.888 -1.700 1.00 94.12 72 ARG A O 1
ATOM 553 N N . THR A 1 73 ? 10.358 -8.608 -3.314 1.00 94.62 73 THR A N 1
ATOM 554 C CA . THR A 1 73 ? 11.395 -9.488 -2.730 1.00 94.62 73 THR A CA 1
ATOM 555 C C . THR A 1 73 ? 12.645 -8.720 -2.305 1.00 94.62 73 THR A C 1
ATOM 557 O O . THR A 1 73 ? 13.670 -9.299 -1.961 1.00 94.62 73 THR A O 1
ATOM 560 N N . ASP A 1 74 ? 12.591 -7.387 -2.336 1.00 90.94 74 ASP A N 1
ATOM 561 C CA . ASP A 1 74 ? 13.740 -6.541 -2.008 1.00 90.94 74 ASP A CA 1
ATOM 562 C C . ASP A 1 74 ? 14.218 -6.729 -0.556 1.00 90.94 74 ASP A C 1
ATOM 564 O O . ASP A 1 74 ? 15.419 -6.782 -0.297 1.00 90.94 74 ASP A O 1
ATOM 568 N N . HIS A 1 75 ? 13.269 -6.919 0.367 1.00 90.31 75 HIS A N 1
ATOM 569 C CA . HIS A 1 75 ? 13.523 -7.170 1.787 1.00 90.31 75 HIS A CA 1
ATOM 570 C C . HIS A 1 75 ? 14.105 -8.564 2.076 1.00 90.31 75 HIS A C 1
ATOM 572 O O . HIS A 1 75 ? 14.719 -8.750 3.122 1.00 90.31 75 HIS A O 1
ATOM 578 N N . ASP A 1 76 ? 13.977 -9.512 1.141 1.00 91.56 76 ASP A N 1
ATOM 579 C CA . ASP A 1 76 ? 14.567 -10.853 1.249 1.00 91.56 76 ASP A CA 1
ATOM 580 C C . ASP A 1 76 ? 16.064 -10.857 0.877 1.00 91.56 76 ASP A C 1
ATOM 582 O O . ASP A 1 76 ? 16.793 -11.814 1.135 1.00 91.56 76 ASP A O 1
ATOM 586 N N . GLY A 1 77 ? 16.577 -9.785 0.265 1.00 89.25 77 GLY A N 1
ATOM 587 C CA . GLY A 1 77 ? 18.007 -9.642 -0.004 1.00 89.25 77 GLY A CA 1
ATOM 588 C C . GLY A 1 77 ? 18.581 -10.777 -0.866 1.00 89.25 77 GLY A C 1
ATOM 589 O O . GLY A 1 77 ? 18.114 -11.028 -1.979 1.00 89.25 77 GLY A O 1
ATOM 590 N N . MET A 1 78 ? 19.652 -11.416 -0.385 1.00 88.44 78 MET A N 1
ATOM 591 C CA . MET A 1 78 ? 20.332 -12.516 -1.089 1.00 88.44 78 MET A CA 1
ATOM 592 C C . MET A 1 78 ? 19.611 -13.865 -0.951 1.00 88.44 78 MET A C 1
ATOM 594 O O . MET A 1 78 ? 19.940 -14.797 -1.678 1.00 88.44 78 MET A O 1
ATOM 598 N N . THR A 1 79 ? 18.634 -13.990 -0.045 1.00 92.25 79 THR A N 1
ATOM 599 C CA . THR A 1 79 ? 17.871 -15.238 0.144 1.00 92.25 79 THR A CA 1
ATOM 600 C C . THR A 1 79 ? 16.633 -15.316 -0.752 1.00 92.25 79 THR A C 1
ATOM 602 O O . THR A 1 79 ? 15.951 -16.344 -0.776 1.00 92.25 79 THR A O 1
ATOM 605 N N . ALA A 1 80 ? 16.362 -14.261 -1.530 1.00 89.69 80 ALA A N 1
ATOM 606 C CA . ALA A 1 80 ? 15.286 -14.223 -2.509 1.00 89.69 80 ALA A CA 1
ATOM 607 C C . ALA A 1 80 ? 15.451 -15.359 -3.534 1.00 89.69 80 ALA A C 1
ATOM 609 O O . ALA A 1 80 ? 16.343 -15.332 -4.382 1.00 89.69 80 ALA A O 1
ATOM 610 N N . LYS A 1 81 ? 14.570 -16.363 -3.472 1.00 82.81 81 LYS A N 1
ATOM 611 C CA . LYS A 1 81 ? 14.664 -17.565 -4.318 1.00 82.81 81 LYS A CA 1
ATOM 612 C C . LYS A 1 81 ? 14.440 -17.268 -5.803 1.00 82.81 81 LYS A C 1
ATOM 614 O O . LYS A 1 81 ? 15.071 -17.885 -6.652 1.00 82.81 81 LYS A O 1
ATOM 619 N N . SER A 1 82 ? 13.500 -16.374 -6.117 1.00 86.31 82 SER A N 1
ATOM 620 C CA . SER A 1 82 ? 13.187 -15.912 -7.477 1.00 86.31 82 SER A CA 1
ATOM 621 C C . SER A 1 82 ? 12.200 -14.734 -7.435 1.00 86.31 82 SER A C 1
ATOM 623 O O . SER A 1 82 ? 11.586 -14.475 -6.400 1.00 86.31 82 SER A O 1
ATOM 625 N N . GLY A 1 83 ? 12.015 -14.040 -8.563 1.00 88.38 83 GLY A N 1
ATOM 626 C CA . GLY A 1 83 ? 10.982 -13.013 -8.731 1.00 88.38 83 GLY A CA 1
ATOM 627 C C . GLY A 1 83 ? 11.510 -11.583 -8.869 1.00 88.38 83 GLY A C 1
ATOM 628 O O . GLY A 1 83 ? 12.689 -11.294 -8.680 1.00 88.38 83 GLY A O 1
ATOM 629 N N . THR A 1 84 ? 10.616 -10.667 -9.242 1.00 93.94 84 THR A N 1
ATOM 630 C CA . THR A 1 84 ? 10.929 -9.237 -9.381 1.00 93.94 84 THR A CA 1
ATOM 631 C C . THR A 1 84 ? 11.184 -8.618 -8.009 1.00 93.94 84 THR A C 1
ATOM 633 O O . THR A 1 84 ? 10.291 -8.682 -7.167 1.00 93.94 84 THR A O 1
ATOM 636 N N . ARG A 1 85 ? 12.325 -7.949 -7.811 1.00 94.50 85 ARG A N 1
ATOM 637 C CA . ARG A 1 85 ? 12.631 -7.244 -6.551 1.00 94.50 85 ARG A CA 1
ATOM 638 C C . ARG A 1 85 ? 11.652 -6.125 -6.241 1.00 94.50 85 ARG A C 1
ATOM 640 O O . ARG A 1 85 ? 11.127 -6.044 -5.133 1.00 94.50 85 ARG A O 1
ATOM 647 N N . GLN A 1 86 ?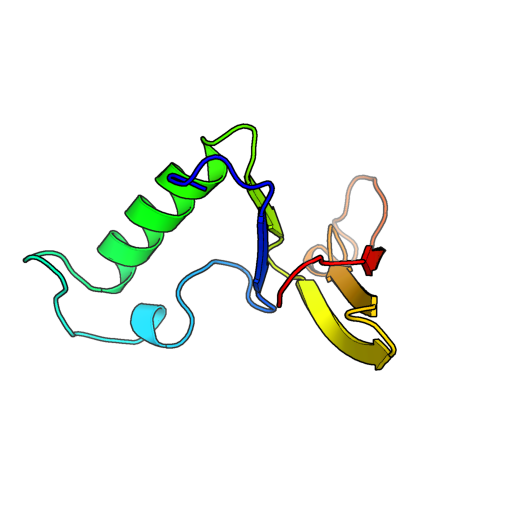 11.394 -5.285 -7.234 1.00 96.12 86 GLN A N 1
ATOM 648 C CA . GLN A 1 86 ? 10.531 -4.122 -7.111 1.00 96.12 86 GLN A CA 1
ATOM 649 C C . GLN A 1 86 ? 9.640 -3.995 -8.350 1.00 96.12 86 GLN A C 1
ATOM 651 O O . GLN A 1 86 ? 9.997 -4.459 -9.437 1.00 96.12 86 GLN A O 1
ATOM 656 N N . ARG A 1 87 ? 8.472 -3.374 -8.185 1.00 97.00 87 ARG A N 1
ATOM 657 C CA . ARG A 1 87 ? 7.524 -3.075 -9.261 1.00 97.00 87 ARG A CA 1
ATOM 658 C C . ARG A 1 87 ? 7.095 -1.618 -9.161 1.00 97.00 87 ARG A C 1
ATOM 660 O O . ARG A 1 87 ? 6.657 -1.171 -8.108 1.00 97.00 87 ARG A O 1
ATOM 667 N N . ILE A 1 88 ? 7.183 -0.898 -10.278 1.00 98.12 88 ILE A N 1
ATOM 668 C CA . ILE A 1 88 ? 6.612 0.444 -10.391 1.00 98.12 88 ILE A CA 1
ATOM 669 C C . ILE A 1 88 ? 5.171 0.325 -10.880 1.00 98.12 88 ILE A C 1
ATOM 671 O O . ILE A 1 88 ? 4.911 -0.222 -11.953 1.00 98.12 88 ILE A O 1
ATOM 675 N N . HIS A 1 89 ? 4.252 0.886 -10.106 1.00 98.00 89 HIS A N 1
ATOM 676 C CA . HIS A 1 89 ? 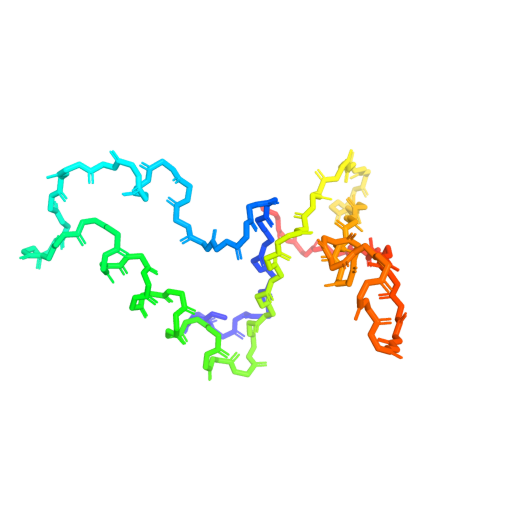2.855 1.065 -10.465 1.00 98.00 89 HIS A CA 1
ATOM 677 C C . HIS A 1 89 ? 2.642 2.470 -11.013 1.00 98.00 89 HIS A C 1
ATOM 679 O O . HIS A 1 89 ? 3.108 3.457 -10.444 1.00 98.00 89 HIS A O 1
ATOM 685 N N . ARG A 1 90 ? 1.906 2.550 -12.121 1.00 98.12 90 ARG A N 1
ATOM 686 C CA . ARG A 1 90 ? 1.378 3.800 -12.671 1.00 98.12 90 ARG A CA 1
ATOM 687 C C . ARG A 1 90 ? -0.125 3.766 -12.471 1.00 98.12 90 ARG A C 1
ATOM 689 O O . ARG A 1 90 ? -0.808 2.964 -13.106 1.00 98.12 90 ARG A O 1
ATOM 696 N N . ILE A 1 91 ? -0.624 4.586 -11.562 1.00 98.25 91 ILE A N 1
ATOM 697 C CA . ILE A 1 91 ? -2.014 4.542 -11.117 1.00 98.25 91 ILE A CA 1
ATOM 698 C C . ILE A 1 91 ? -2.711 5.791 -11.637 1.00 98.25 91 ILE A C 1
ATOM 700 O O . ILE A 1 91 ? -2.220 6.895 -11.444 1.00 98.25 91 ILE A O 1
ATOM 704 N N . ARG A 1 92 ? -3.864 5.628 -12.286 1.00 97.88 92 ARG A N 1
ATOM 705 C CA . ARG A 1 92 ? -4.790 6.734 -12.545 1.00 97.88 92 ARG A CA 1
ATOM 706 C C . ARG A 1 92 ? -6.062 6.481 -11.758 1.00 97.88 92 ARG A C 1
ATOM 708 O O . ARG A 1 92 ? -6.780 5.520 -12.044 1.00 97.88 92 ARG A O 1
ATOM 715 N N . ALA A 1 93 ? -6.312 7.318 -10.763 1.00 97.44 93 ALA A N 1
ATOM 716 C CA . ALA A 1 93 ? -7.463 7.187 -9.888 1.00 97.44 93 ALA A CA 1
ATOM 717 C C . ALA A 1 93 ? -8.557 8.182 -10.289 1.00 97.44 93 ALA A C 1
ATOM 719 O O . ALA A 1 93 ? -8.281 9.304 -10.696 1.00 97.44 93 ALA A O 1
ATOM 720 N N . HIS A 1 94 ? -9.823 7.790 -10.162 1.00 96.81 94 HIS A N 1
ATOM 721 C CA . HIS A 1 94 ? -10.917 8.759 -10.285 1.00 96.81 94 HIS A CA 1
ATOM 722 C C . HIS A 1 94 ? -10.927 9.721 -9.087 1.00 96.81 94 HIS A C 1
ATOM 724 O O . HIS A 1 94 ? -11.228 10.900 -9.227 1.00 96.81 94 HIS A O 1
ATOM 730 N N . GLN A 1 95 ? -10.559 9.208 -7.915 1.00 95.38 95 GLN A N 1
ATOM 731 C CA . GLN A 1 95 ? -10.454 9.929 -6.656 1.00 95.38 95 GLN A CA 1
ATOM 732 C C . GLN A 1 95 ? -9.307 9.306 -5.856 1.00 95.38 95 GLN A C 1
ATOM 734 O O . GLN A 1 95 ? -9.156 8.081 -5.890 1.00 95.38 95 GLN A O 1
ATOM 739 N N . VAL A 1 96 ? -8.518 10.151 -5.193 1.00 92.62 96 VAL A N 1
ATOM 740 C CA . VAL A 1 96 ? -7.470 9.761 -4.240 1.00 92.62 96 VAL A CA 1
ATOM 741 C C . VAL A 1 96 ? -7.952 10.104 -2.843 1.00 92.62 96 VAL A C 1
ATOM 743 O O . VAL A 1 96 ? -8.526 11.207 -2.695 1.00 92.62 96 VAL A O 1
#

pLDDT: mean 95.69, std 3.58, range [74.88, 98.62]

Secondary structure (DSSP, 8-state):
-TTS--EEEE-SSSSS-GGGGG---EETTEEHHHHHHHHHHHHHT-TTEEEETTEEEEEEETTTEEEEEEESSGGGGGG--SS-SEEEEEEE-S--